Protein AF-A0A847WWB0-F1 (afdb_monomer_lite)

Sequence (84 aa):
MTGSEMKSIRAALGLSAVQLGRAVGYTGGDATIAVMISKYENGSRTIPRHLERLLHMFHWHGVPAGWTSKFPADLHTPTTDEGP

Secondary structure (DSSP, 8-state):
--HHHHHHHHHHTT--HHHHHHHTT--S-HHHHHHHHHHHHTTSSPPPHHHHHHHHHHHHH-PPTTTS-S--S-S---------

pLDDT: mean 85.99, std 18.63, range [42.88, 98.19]

F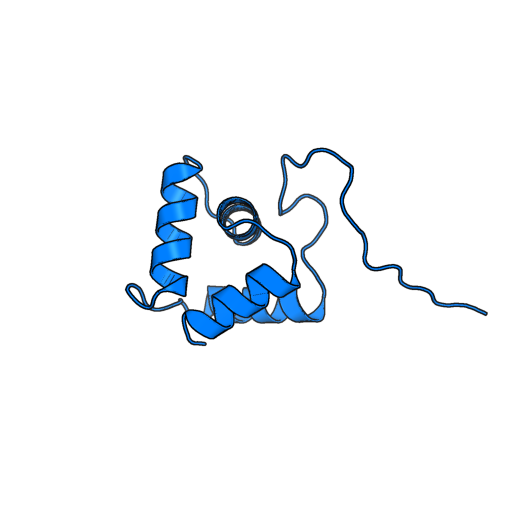oldseek 3Di:
DALCVLVVLCVLLVHQQQLLLQLLPHDDDSVVSNVVNVCRNVVVDPDDPVSVVVSVVCSVPNGDPPSSDPDDDDDDDPPPPDDD

Structure (mmCIF, N/CA/C/O backbone):
data_AF-A0A847WWB0-F1
#
_entry.id   AF-A0A847WWB0-F1
#
loop_
_atom_site.group_PDB
_atom_site.id
_atom_site.type_symbol
_atom_site.label_atom_id
_atom_site.label_alt_id
_atom_site.label_comp_id
_atom_site.label_asym_id
_atom_site.label_entity_id
_atom_site.label_seq_id
_atom_site.pdbx_PDB_ins_code
_atom_site.Cartn_x
_atom_site.Cartn_y
_atom_site.Cartn_z
_atom_site.occupancy
_atom_site.B_iso_or_equiv
_atom_site.auth_seq_id
_atom_site.auth_comp_id
_atom_site.auth_asym_id
_atom_site.auth_atom_id
_atom_site.pdbx_PDB_model_num
ATOM 1 N N . MET A 1 1 ? -13.808 -2.997 -4.082 1.00 91.06 1 MET A N 1
ATOM 2 C CA . MET A 1 1 ? -12.772 -3.813 -3.426 1.00 91.06 1 MET A CA 1
ATOM 3 C C . MET A 1 1 ? -12.827 -3.627 -1.911 1.00 91.06 1 MET A C 1
ATOM 5 O O . MET A 1 1 ? -12.972 -2.499 -1.444 1.00 91.06 1 MET A O 1
ATOM 9 N N . THR A 1 2 ? -12.720 -4.713 -1.152 1.00 96.81 2 THR A N 1
ATOM 10 C CA . THR A 1 2 ? -12.607 -4.760 0.311 1.00 96.81 2 THR A CA 1
ATOM 11 C C . THR A 1 2 ? -11.140 -4.773 0.759 1.00 96.81 2 THR A C 1
ATOM 13 O O . THR A 1 2 ? -10.229 -5.044 -0.024 1.00 96.81 2 THR A O 1
ATOM 16 N N . GLY A 1 3 ? -10.893 -4.505 2.043 1.00 97.44 3 GLY A N 1
ATOM 17 C CA . GLY A 1 3 ? -9.541 -4.575 2.604 1.00 97.44 3 GLY A CA 1
ATOM 18 C C . GLY A 1 3 ? -8.915 -5.972 2.517 1.00 97.44 3 GLY A C 1
ATOM 19 O O . GLY A 1 3 ? -7.736 -6.106 2.185 1.00 97.44 3 GLY A O 1
ATOM 20 N N . SER A 1 4 ? -9.711 -7.023 2.735 1.00 97.62 4 SER A N 1
ATOM 21 C CA . SER A 1 4 ? -9.243 -8.406 2.611 1.00 97.62 4 SER A CA 1
ATOM 22 C C . SER A 1 4 ? -8.857 -8.754 1.172 1.00 97.62 4 SER A C 1
ATOM 24 O O . SER A 1 4 ? -7.825 -9.388 0.971 1.00 97.62 4 SER A O 1
ATOM 26 N N . GLU A 1 5 ? -9.612 -8.286 0.174 1.00 97.69 5 GLU A N 1
ATOM 27 C CA . GLU A 1 5 ? -9.265 -8.454 -1.246 1.00 97.69 5 GLU A CA 1
ATOM 28 C C . GLU A 1 5 ? -7.931 -7.779 -1.590 1.00 97.69 5 GLU A C 1
ATOM 30 O O . GLU A 1 5 ? -7.068 -8.401 -2.210 1.00 97.69 5 GLU A O 1
ATOM 35 N N . MET A 1 6 ? -7.710 -6.544 -1.126 1.00 98.06 6 MET A N 1
ATOM 36 C CA . MET A 1 6 ? -6.431 -5.847 -1.314 1.00 98.06 6 MET A CA 1
ATOM 37 C C . MET A 1 6 ? -5.262 -6.616 -0.686 1.00 98.06 6 MET A C 1
ATOM 39 O O . MET A 1 6 ? -4.208 -6.760 -1.311 1.00 98.06 6 MET A O 1
ATOM 43 N N . LYS A 1 7 ? -5.452 -7.145 0.529 1.00 98.19 7 LYS A N 1
ATOM 44 C CA . LYS A 1 7 ? -4.439 -7.947 1.224 1.00 98.19 7 LYS A CA 1
ATOM 45 C C . LYS A 1 7 ? -4.105 -9.229 0.459 1.00 98.19 7 LYS A C 1
ATOM 47 O O . LYS A 1 7 ? -2.930 -9.583 0.355 1.00 98.19 7 LYS A O 1
ATOM 52 N N . SER A 1 8 ? -5.116 -9.894 -0.099 1.00 98.00 8 SER A N 1
ATOM 53 C CA . SER A 1 8 ? -4.937 -11.083 -0.937 1.00 98.00 8 SER A CA 1
ATOM 54 C C . SER A 1 8 ? -4.165 -10.767 -2.217 1.00 98.00 8 SER A C 1
ATOM 56 O O . SER A 1 8 ? -3.222 -11.486 -2.536 1.00 98.00 8 SER A O 1
ATOM 58 N N . ILE A 1 9 ? -4.484 -9.662 -2.905 1.00 97.06 9 ILE A N 1
ATOM 59 C CA . ILE A 1 9 ? -3.732 -9.208 -4.088 1.00 97.06 9 ILE A CA 1
ATOM 60 C C . ILE A 1 9 ? -2.271 -8.939 -3.722 1.00 97.06 9 ILE A C 1
ATOM 62 O O . ILE A 1 9 ? -1.366 -9.412 -4.405 1.00 97.06 9 ILE A O 1
ATOM 66 N N . ARG A 1 10 ? -2.017 -8.230 -2.614 1.00 97.12 10 ARG A N 1
ATOM 67 C CA . ARG A 1 10 ? -0.651 -7.952 -2.159 1.00 97.12 10 ARG A CA 1
ATOM 68 C C . ARG A 1 10 ? 0.144 -9.235 -1.906 1.00 97.12 10 ARG A C 1
ATOM 70 O O . ARG A 1 10 ? 1.301 -9.323 -2.313 1.00 97.12 10 ARG A O 1
ATOM 77 N N . ALA A 1 11 ? -0.468 -10.199 -1.220 1.00 97.00 11 ALA A N 1
ATOM 78 C CA . ALA A 1 11 ? 0.149 -11.487 -0.930 1.00 97.00 11 ALA A CA 1
ATOM 79 C C . ALA A 1 11 ? 0.424 -12.291 -2.211 1.00 97.00 11 ALA A C 1
ATOM 81 O O . ALA A 1 11 ? 1.515 -12.836 -2.346 1.00 97.00 11 ALA A O 1
ATOM 82 N N . ALA A 1 12 ? -0.511 -12.299 -3.167 1.00 95.69 12 ALA A N 1
ATOM 83 C CA . ALA A 1 12 ? -0.337 -12.954 -4.465 1.00 95.69 12 ALA A CA 1
ATOM 84 C C . ALA A 1 12 ? 0.806 -12.340 -5.291 1.00 95.69 12 ALA A C 1
ATOM 86 O O . ALA A 1 12 ? 1.494 -13.051 -6.013 1.00 95.69 12 ALA A O 1
ATOM 87 N N . LEU A 1 13 ? 1.044 -11.033 -5.144 1.00 93.38 13 LEU A N 1
ATOM 88 C CA . LEU A 1 13 ? 2.169 -10.328 -5.767 1.00 93.38 13 LEU A CA 1
ATOM 89 C C . LEU A 1 13 ? 3.497 -10.491 -5.004 1.00 93.38 13 LEU A C 1
ATOM 91 O O . LEU A 1 13 ? 4.513 -9.960 -5.442 1.00 93.38 13 LEU A O 1
ATOM 95 N N . GLY A 1 14 ? 3.503 -11.158 -3.844 1.00 94.50 14 GLY A N 1
ATOM 96 C CA . GLY A 1 14 ? 4.704 -11.321 -3.018 1.00 94.50 14 GLY A CA 1
ATOM 97 C C . GLY A 1 14 ? 5.232 -10.017 -2.408 1.00 94.50 14 GLY A C 1
ATOM 98 O O . GLY A 1 14 ? 6.408 -9.930 -2.062 1.00 94.50 14 GLY A O 1
ATOM 99 N N . LEU A 1 15 ? 4.389 -8.985 -2.274 1.00 94.81 15 LEU A N 1
ATOM 100 C CA . LEU A 1 15 ? 4.820 -7.660 -1.821 1.00 94.81 15 LEU A CA 1
ATOM 101 C C . LEU A 1 15 ? 4.617 -7.459 -0.314 1.00 94.81 15 LEU A C 1
ATOM 103 O O . LEU A 1 15 ? 3.586 -7.802 0.277 1.00 94.81 15 LEU A O 1
ATOM 107 N N . SER A 1 16 ? 5.569 -6.782 0.320 1.00 96.00 16 SER A N 1
ATOM 108 C CA . SER A 1 16 ? 5.342 -6.141 1.617 1.00 96.00 16 SER A CA 1
ATOM 109 C C . SER A 1 16 ? 4.388 -4.949 1.483 1.00 96.00 16 SER A C 1
ATOM 111 O O . SER A 1 16 ? 4.189 -4.393 0.400 1.00 96.00 16 SER A O 1
ATOM 113 N N . ALA A 1 17 ? 3.805 -4.516 2.605 1.00 96.19 17 ALA A N 1
ATOM 114 C CA . ALA A 1 17 ? 2.950 -3.328 2.634 1.00 96.19 17 ALA A CA 1
ATOM 115 C C . ALA A 1 17 ? 3.687 -2.081 2.110 1.00 96.19 17 ALA A C 1
ATOM 117 O O . ALA A 1 17 ? 3.121 -1.297 1.355 1.00 96.19 17 ALA A O 1
ATOM 118 N N . VAL A 1 18 ? 4.970 -1.928 2.450 1.00 96.19 18 VAL A N 1
ATOM 119 C CA . VAL A 1 18 ? 5.793 -0.808 1.977 1.00 96.19 18 VAL A CA 1
ATOM 120 C C . VAL A 1 18 ? 5.987 -0.872 0.465 1.00 96.19 18 VAL A C 1
ATOM 122 O O . VAL A 1 18 ? 5.733 0.119 -0.212 1.00 96.19 18 VAL A O 1
ATOM 125 N N . GLN A 1 19 ? 6.374 -2.031 -0.076 1.00 95.19 19 GLN A N 1
ATOM 126 C CA . GLN A 1 19 ? 6.599 -2.200 -1.518 1.00 95.19 19 GLN A CA 1
ATOM 127 C C . GLN A 1 19 ? 5.327 -1.953 -2.329 1.00 95.19 19 GLN A C 1
ATOM 129 O O . GLN A 1 19 ? 5.387 -1.276 -3.352 1.00 95.19 19 GLN A O 1
ATOM 134 N N . LEU A 1 20 ? 4.170 -2.430 -1.851 1.00 95.94 20 LEU A N 1
ATOM 135 C CA . LEU A 1 20 ? 2.895 -2.102 -2.485 1.00 95.94 20 LEU A CA 1
ATOM 136 C C . LEU A 1 20 ? 2.635 -0.595 -2.449 1.00 95.94 20 LEU A C 1
ATOM 138 O O . LEU A 1 20 ? 2.251 -0.012 -3.456 1.00 95.94 20 LEU A O 1
ATOM 142 N N . GLY A 1 21 ? 2.873 0.043 -1.302 1.00 95.69 21 GLY A N 1
ATOM 143 C CA . GLY A 1 21 ? 2.723 1.484 -1.158 1.00 95.69 21 GLY A CA 1
ATOM 144 C C . GLY A 1 21 ? 3.600 2.280 -2.127 1.00 95.69 21 GLY A C 1
ATOM 145 O O . GLY A 1 21 ? 3.114 3.223 -2.745 1.00 95.69 21 GLY A O 1
ATOM 146 N N . ARG A 1 22 ? 4.858 1.868 -2.321 1.00 94.25 22 ARG A N 1
ATOM 147 C CA . ARG A 1 22 ? 5.759 2.459 -3.324 1.00 94.25 22 ARG A CA 1
ATOM 148 C C . ARG A 1 22 ? 5.240 2.248 -4.745 1.00 94.25 22 ARG A C 1
ATOM 150 O O . ARG A 1 22 ? 5.158 3.216 -5.495 1.00 94.25 22 ARG A O 1
ATOM 157 N N . ALA A 1 23 ? 4.795 1.033 -5.064 1.00 93.88 23 ALA A N 1
ATOM 158 C CA . ALA A 1 23 ? 4.265 0.691 -6.382 1.00 93.88 23 ALA A CA 1
ATOM 159 C C . ALA A 1 23 ? 3.051 1.534 -6.784 1.00 93.88 23 ALA A C 1
ATOM 161 O O . ALA A 1 23 ? 2.889 1.866 -7.954 1.00 93.88 23 ALA A O 1
ATOM 162 N N . VAL A 1 24 ? 2.208 1.905 -5.817 1.00 93.81 24 VAL A N 1
ATOM 163 C CA . VAL A 1 24 ? 1.026 2.749 -6.056 1.00 93.81 24 VAL A CA 1
ATOM 164 C C . VAL A 1 24 ? 1.317 4.251 -5.930 1.00 93.81 24 VAL A C 1
ATOM 166 O O . VAL A 1 24 ? 0.396 5.063 -5.988 1.00 93.81 24 VAL A O 1
ATOM 169 N N . GLY A 1 25 ? 2.590 4.630 -5.767 1.00 92.00 25 GLY A N 1
ATOM 170 C CA . GLY A 1 25 ? 3.053 6.017 -5.782 1.00 92.00 25 GLY A CA 1
ATOM 171 C C . GLY A 1 25 ? 3.070 6.725 -4.426 1.00 92.00 25 GLY A C 1
ATOM 172 O O . GLY A 1 25 ? 3.271 7.939 -4.386 1.00 92.00 25 GLY A O 1
ATOM 173 N N . TYR A 1 26 ? 2.882 6.021 -3.302 1.00 93.12 26 TYR A N 1
ATOM 174 C CA . TYR A 1 26 ? 3.015 6.650 -1.988 1.00 93.12 26 TYR A CA 1
ATOM 175 C C . TYR A 1 26 ? 4.478 6.970 -1.658 1.00 93.12 26 TYR A C 1
ATOM 177 O O . TYR A 1 26 ? 5.392 6.147 -1.773 1.00 93.12 26 TYR A O 1
ATOM 185 N N . THR A 1 27 ? 4.689 8.197 -1.192 1.00 90.69 27 THR A N 1
ATOM 186 C CA . THR A 1 27 ? 5.986 8.728 -0.770 1.00 90.69 27 THR A CA 1
ATOM 187 C C . THR A 1 27 ? 6.021 8.946 0.747 1.00 90.69 27 THR A C 1
ATOM 189 O O . THR A 1 27 ? 5.028 8.739 1.445 1.00 90.69 27 THR A O 1
ATOM 192 N N . GLY A 1 28 ? 7.185 9.320 1.284 1.00 91.75 28 GLY A N 1
ATOM 193 C CA . GLY A 1 28 ? 7.399 9.484 2.727 1.00 91.75 28 GLY A CA 1
ATOM 194 C C . GLY A 1 28 ? 8.068 8.277 3.388 1.00 91.75 28 GLY A C 1
ATOM 195 O O . GLY A 1 28 ? 8.671 7.448 2.703 1.00 91.75 28 GLY A O 1
ATOM 196 N N . GLY A 1 29 ? 8.010 8.218 4.721 1.00 94.75 29 GLY A N 1
ATOM 197 C CA . GLY A 1 29 ? 8.666 7.179 5.519 1.00 94.75 29 GLY A CA 1
ATOM 198 C C . GLY A 1 29 ? 7.961 5.823 5.445 1.00 94.75 29 GLY A C 1
ATOM 199 O O . GLY A 1 29 ? 6.732 5.749 5.411 1.00 94.75 29 GLY A O 1
ATOM 200 N N . ASP A 1 30 ? 8.740 4.743 5.476 1.00 95.38 30 ASP A N 1
ATOM 201 C CA . ASP A 1 30 ? 8.237 3.371 5.322 1.00 95.38 30 ASP A CA 1
ATOM 202 C C . ASP A 1 30 ? 7.205 2.994 6.392 1.00 95.38 30 ASP A C 1
ATOM 204 O O . ASP A 1 30 ? 6.188 2.381 6.075 1.00 95.38 30 ASP A O 1
ATOM 208 N N . ALA A 1 31 ? 7.400 3.438 7.638 1.00 96.00 31 ALA A N 1
ATOM 209 C CA . ALA A 1 31 ? 6.432 3.231 8.715 1.00 96.00 31 ALA A CA 1
ATOM 210 C C . ALA A 1 31 ? 5.071 3.878 8.400 1.00 96.00 31 ALA A C 1
ATOM 212 O O . ALA A 1 31 ? 4.022 3.264 8.593 1.00 96.00 31 ALA A O 1
ATOM 213 N N . THR A 1 32 ? 5.074 5.098 7.857 1.00 96.31 32 THR A N 1
ATOM 214 C CA . THR A 1 32 ? 3.851 5.808 7.459 1.00 96.31 32 THR A CA 1
ATOM 215 C C . THR A 1 32 ? 3.137 5.083 6.323 1.00 96.31 32 THR A C 1
ATOM 217 O O . THR A 1 32 ? 1.915 4.924 6.364 1.00 96.31 32 THR A O 1
ATOM 220 N N . ILE A 1 33 ? 3.893 4.604 5.333 1.00 96.50 33 ILE A N 1
ATOM 221 C CA . ILE A 1 33 ? 3.355 3.852 4.196 1.00 96.50 33 ILE A CA 1
ATOM 222 C C . ILE A 1 33 ? 2.757 2.523 4.667 1.00 96.50 33 ILE A C 1
ATOM 224 O O . ILE A 1 33 ? 1.613 2.217 4.334 1.00 96.50 33 ILE A O 1
ATOM 228 N N . ALA A 1 34 ? 3.480 1.766 5.494 1.00 97.00 34 ALA A N 1
ATOM 229 C CA . ALA A 1 34 ? 3.011 0.495 6.036 1.00 97.00 34 ALA A CA 1
ATOM 230 C C . ALA A 1 34 ? 1.709 0.659 6.835 1.00 97.00 34 ALA A C 1
ATOM 232 O O . ALA A 1 34 ? 0.757 -0.097 6.634 1.00 97.00 34 ALA A O 1
ATOM 233 N N . VAL A 1 35 ? 1.629 1.685 7.691 1.00 97.94 35 VAL A N 1
ATOM 234 C CA . VAL A 1 35 ? 0.406 2.008 8.444 1.00 97.94 35 VAL A CA 1
ATOM 235 C C . VAL A 1 35 ? -0.739 2.380 7.503 1.00 97.94 35 VAL A C 1
ATOM 237 O O . VAL A 1 35 ? -1.872 1.955 7.723 1.00 97.94 35 VAL A O 1
ATOM 240 N N . MET A 1 36 ? -0.472 3.157 6.450 1.00 97.25 36 MET A N 1
ATOM 241 C CA . MET A 1 36 ? -1.498 3.540 5.482 1.00 97.25 36 MET A CA 1
ATOM 242 C C . MET A 1 36 ? -2.077 2.326 4.752 1.00 97.25 36 MET A C 1
ATOM 244 O O . MET A 1 36 ? -3.297 2.195 4.678 1.00 97.25 36 MET A O 1
ATOM 248 N N . ILE A 1 37 ? -1.220 1.430 4.262 1.00 97.88 37 ILE A N 1
ATOM 249 C CA . ILE A 1 37 ? -1.647 0.197 3.593 1.00 97.88 37 ILE A CA 1
ATOM 250 C C . ILE A 1 37 ? -2.418 -0.705 4.559 1.00 97.88 37 ILE A C 1
ATOM 252 O O . ILE A 1 37 ? -3.498 -1.175 4.216 1.00 97.88 37 ILE A O 1
ATOM 256 N N . SER A 1 38 ? -1.949 -0.849 5.801 1.00 97.69 38 SER A N 1
ATOM 257 C CA . SER A 1 38 ? -2.653 -1.615 6.837 1.00 97.69 38 SER A CA 1
ATOM 258 C C . SER A 1 38 ? -4.072 -1.089 7.106 1.00 97.69 38 SER A C 1
ATOM 260 O O . SER A 1 38 ? -5.008 -1.878 7.220 1.00 97.69 38 SER A O 1
ATOM 262 N N . LYS A 1 39 ? -4.270 0.240 7.121 1.00 98.06 39 LYS A N 1
ATOM 263 C CA . LYS A 1 39 ? -5.603 0.857 7.274 1.00 98.06 39 LYS A CA 1
ATOM 264 C C . LYS A 1 39 ? -6.561 0.519 6.131 1.00 98.06 39 LYS A C 1
ATOM 266 O O . LYS A 1 39 ? -7.764 0.445 6.363 1.00 98.06 39 LYS A O 1
ATOM 271 N N . TYR A 1 40 ? -6.057 0.352 4.911 1.00 98.19 40 TYR A N 1
ATOM 272 C CA . TYR A 1 40 ? -6.882 -0.121 3.801 1.00 98.19 40 TYR A CA 1
ATOM 273 C C . TYR A 1 40 ? -7.201 -1.610 3.957 1.00 98.19 40 TYR A C 1
ATOM 275 O O . TYR A 1 40 ? -8.361 -2.002 3.871 1.00 98.19 40 TYR A O 1
ATOM 283 N N . GLU A 1 41 ? -6.191 -2.430 4.256 1.00 97.69 41 GLU A N 1
ATOM 284 C CA . GLU A 1 41 ? -6.337 -3.887 4.363 1.00 97.69 41 GLU A CA 1
ATOM 285 C C . GLU A 1 41 ? -7.269 -4.332 5.493 1.00 97.69 41 GLU A C 1
ATOM 287 O O . GLU A 1 41 ? -7.982 -5.324 5.358 1.00 97.69 41 GLU A O 1
ATOM 292 N N . ASN A 1 42 ? -7.287 -3.605 6.610 1.00 97.50 42 ASN A N 1
ATOM 293 C CA . ASN A 1 42 ? -8.160 -3.906 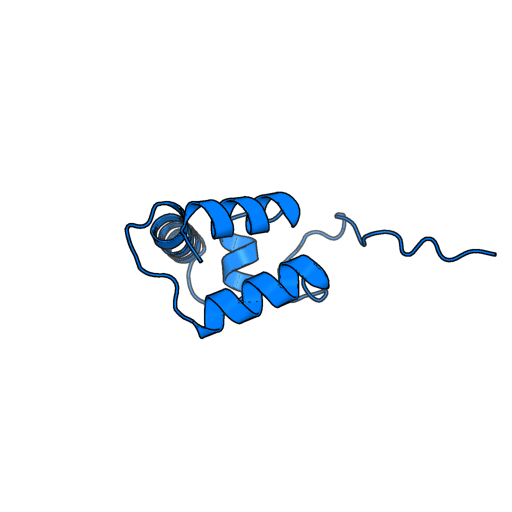7.743 1.00 97.50 42 ASN A CA 1
ATOM 294 C C . ASN A 1 42 ? -9.539 -3.220 7.657 1.00 97.50 42 ASN A C 1
ATOM 296 O O . ASN A 1 42 ? -10.338 -3.352 8.579 1.00 97.50 42 ASN A O 1
ATOM 300 N N . GLY A 1 43 ? -9.811 -2.465 6.586 1.00 96.75 43 GLY A N 1
ATOM 301 C CA . GLY A 1 43 ? -11.081 -1.766 6.384 1.00 96.75 43 GLY A CA 1
ATOM 302 C C . GLY A 1 43 ? -11.281 -0.503 7.230 1.00 96.75 43 GLY A C 1
ATOM 303 O O . GLY A 1 43 ? -12.335 0.119 7.131 1.00 96.75 43 GLY A O 1
ATOM 304 N N . SER A 1 44 ? -10.284 -0.066 8.011 1.00 97.00 44 SER A N 1
ATOM 305 C CA . SER A 1 44 ? -10.345 1.202 8.768 1.00 97.00 44 SER A CA 1
ATOM 306 C C . SER A 1 44 ? -10.374 2.430 7.856 1.00 97.00 44 SER A C 1
ATOM 308 O O . SER A 1 44 ? -10.689 3.535 8.297 1.00 97.00 44 SER A O 1
ATOM 310 N N . ARG A 1 45 ? -9.993 2.263 6.586 1.00 96.50 45 ARG A N 1
ATOM 311 C CA . ARG A 1 45 ? -10.065 3.288 5.554 1.00 96.50 45 ARG A CA 1
ATOM 312 C C . ARG A 1 45 ? -10.588 2.688 4.256 1.00 96.50 45 ARG A C 1
ATOM 314 O O . ARG A 1 45 ? -10.102 1.658 3.801 1.00 96.50 45 ARG A O 1
ATOM 321 N N . THR A 1 46 ? -11.522 3.387 3.620 1.00 97.00 46 THR A N 1
ATOM 322 C CA . THR A 1 46 ? -12.032 3.019 2.296 1.00 97.00 46 THR A CA 1
ATOM 323 C C . THR A 1 46 ? -10.933 3.120 1.242 1.00 97.00 46 THR A C 1
ATOM 325 O O . THR A 1 46 ? -10.242 4.138 1.161 1.00 97.00 46 THR A O 1
ATOM 328 N N . ILE A 1 47 ? -10.798 2.082 0.414 1.00 97.12 47 ILE A N 1
ATOM 329 C CA . ILE A 1 47 ? -9.872 2.048 -0.722 1.00 97.12 47 ILE A CA 1
ATOM 330 C C . ILE A 1 47 ? -10.401 2.990 -1.815 1.00 97.12 47 ILE A C 1
ATOM 332 O O . ILE A 1 47 ? -11.516 2.790 -2.302 1.00 97.12 47 ILE A O 1
ATOM 336 N N . PRO A 1 48 ? -9.645 4.024 -2.228 1.00 96.25 48 PRO A N 1
ATOM 337 C CA . PRO A 1 48 ? -10.061 4.890 -3.324 1.00 96.25 48 PRO A CA 1
ATOM 338 C C . PRO A 1 48 ? -10.173 4.125 -4.649 1.00 96.25 48 PRO A C 1
ATOM 340 O O . PRO A 1 48 ? -9.339 3.279 -4.963 1.00 96.25 48 PRO A O 1
ATOM 343 N N . ARG A 1 49 ? -11.143 4.493 -5.493 1.00 96.44 49 ARG A N 1
ATOM 344 C CA . ARG A 1 49 ? -11.419 3.791 -6.762 1.00 96.44 49 ARG A CA 1
ATOM 345 C C . ARG A 1 49 ? -10.225 3.732 -7.728 1.00 96.44 49 ARG A C 1
ATOM 347 O O . ARG A 1 49 ? -10.097 2.781 -8.489 1.00 96.44 49 ARG A O 1
ATOM 354 N N . HIS A 1 50 ? -9.358 4.746 -7.729 1.00 94.06 50 HIS A N 1
ATOM 355 C CA . HIS A 1 50 ? -8.149 4.736 -8.563 1.00 94.06 50 HIS A CA 1
ATOM 356 C C . HIS A 1 50 ? -7.123 3.705 -8.073 1.00 94.06 50 HIS A C 1
ATOM 358 O O . HIS A 1 50 ? -6.504 3.034 -8.892 1.00 94.06 50 HIS A O 1
ATOM 364 N N . LEU A 1 51 ? -6.995 3.540 -6.752 1.00 96.38 51 LEU A N 1
ATOM 365 C CA . LEU A 1 51 ? -6.121 2.543 -6.144 1.00 96.38 51 LEU A CA 1
ATOM 366 C C . LEU A 1 51 ? -6.637 1.130 -6.433 1.00 96.38 51 LEU A C 1
ATOM 368 O O . LEU A 1 51 ? -5.866 0.279 -6.853 1.00 96.38 51 LEU A O 1
ATOM 372 N N . GLU A 1 52 ? -7.946 0.904 -6.303 1.00 97.06 52 GLU A N 1
ATOM 373 C CA . GLU A 1 52 ? -8.593 -0.363 -6.679 1.00 97.06 52 GLU A CA 1
ATOM 374 C C . GLU A 1 52 ? -8.293 -0.763 -8.133 1.00 97.06 52 GLU A C 1
ATOM 376 O O . GLU A 1 52 ? -7.870 -1.888 -8.391 1.00 97.06 52 GLU A O 1
ATOM 381 N N . ARG A 1 53 ? -8.450 0.167 -9.085 1.00 96.69 53 ARG A N 1
ATOM 382 C CA . ARG A 1 53 ? -8.139 -0.087 -10.503 1.00 96.69 53 ARG A CA 1
ATOM 383 C C . ARG A 1 53 ? -6.676 -0.466 -10.711 1.00 96.69 53 ARG A C 1
ATOM 385 O O . ARG A 1 53 ? -6.391 -1.386 -11.472 1.00 96.69 53 ARG A O 1
ATOM 392 N N . LEU A 1 54 ? -5.767 0.228 -10.030 1.00 95.81 54 LEU A N 1
ATOM 393 C CA . LEU A 1 54 ? -4.338 -0.042 -10.130 1.00 95.81 54 LEU A CA 1
ATOM 394 C C . LEU A 1 54 ? -3.978 -1.413 -9.543 1.00 95.81 54 LEU A C 1
ATOM 396 O O . LEU A 1 54 ? -3.205 -2.149 -10.143 1.00 95.81 54 LEU A O 1
ATOM 400 N N . LEU A 1 55 ? -4.593 -1.792 -8.421 1.00 96.56 55 LEU A N 1
ATOM 401 C CA . LEU A 1 55 ? -4.413 -3.108 -7.806 1.00 96.56 55 LEU A CA 1
ATOM 402 C C . LEU A 1 55 ? -4.904 -4.244 -8.707 1.00 96.56 55 LEU A C 1
ATOM 404 O O . LEU A 1 55 ? -4.228 -5.264 -8.801 1.00 96.56 55 LEU A O 1
ATOM 408 N N . HIS A 1 56 ? -6.032 -4.072 -9.403 1.00 96.44 56 HIS A N 1
ATOM 409 C CA . HIS A 1 56 ? -6.477 -5.047 -10.406 1.00 96.44 56 HIS A CA 1
ATOM 410 C C . HIS A 1 56 ? -5.504 -5.142 -11.584 1.00 96.44 56 HIS A C 1
ATOM 412 O O . HIS A 1 56 ? -5.177 -6.244 -12.015 1.00 96.44 56 HIS A O 1
ATOM 418 N N . MET A 1 57 ? -4.985 -4.007 -12.063 1.00 96.00 57 MET A N 1
ATOM 419 C CA . MET A 1 57 ? -3.976 -4.001 -13.124 1.00 96.00 57 MET A CA 1
ATOM 420 C C . MET A 1 57 ? -2.710 -4.751 -12.693 1.00 96.00 57 MET A C 1
ATOM 422 O O . MET A 1 57 ? -2.219 -5.597 -13.434 1.00 96.00 57 MET A O 1
ATOM 426 N N . PHE A 1 58 ? -2.219 -4.493 -11.479 1.00 95.69 58 PHE A N 1
ATOM 427 C CA . PHE A 1 58 ? -1.074 -5.208 -10.920 1.00 95.69 58 PHE A CA 1
ATOM 428 C C . PHE A 1 58 ? -1.353 -6.694 -10.742 1.00 95.69 58 PHE A C 1
ATOM 430 O O . PHE A 1 58 ? -0.483 -7.507 -11.020 1.00 95.69 58 PHE A O 1
ATOM 437 N N . HIS A 1 59 ? -2.557 -7.067 -10.312 1.00 95.25 59 HIS A N 1
ATOM 438 C CA . HIS A 1 59 ? -2.922 -8.469 -10.155 1.00 95.25 59 HIS A CA 1
ATOM 439 C C . HIS A 1 59 ? -2.877 -9.239 -11.483 1.00 95.25 59 HIS A C 1
ATOM 441 O O . HIS A 1 59 ? -2.415 -10.376 -11.503 1.00 95.25 59 HIS A O 1
ATOM 447 N N . TRP A 1 60 ? -3.319 -8.624 -12.582 1.00 94.88 60 TRP A N 1
ATOM 448 C CA . TRP A 1 60 ? -3.346 -9.272 -13.897 1.00 94.88 60 TRP A CA 1
ATOM 449 C C . TRP A 1 60 ? -2.017 -9.225 -14.649 1.00 94.88 60 TRP A C 1
ATOM 451 O O . TRP A 1 60 ? -1.708 -10.162 -15.378 1.00 94.88 60 TRP A O 1
ATOM 461 N N . HIS A 1 61 ? -1.239 -8.154 -14.494 1.00 94.94 61 HIS A N 1
ATOM 462 C CA . HIS A 1 61 ? -0.039 -7.918 -15.308 1.00 94.94 61 HIS A CA 1
ATOM 463 C C . HIS A 1 61 ? 1.270 -7.944 -14.512 1.00 94.94 61 HIS A C 1
ATOM 465 O O . HIS A 1 61 ? 2.346 -7.801 -15.088 1.00 94.94 61 HIS A O 1
ATOM 471 N N . GLY A 1 62 ? 1.195 -8.108 -13.193 1.00 92.56 62 GLY A N 1
ATOM 472 C CA . GLY A 1 62 ? 2.318 -7.871 -12.297 1.00 92.56 62 GLY A CA 1
ATOM 473 C C . GLY A 1 62 ? 2.584 -6.380 -12.079 1.00 92.56 62 GLY A C 1
ATOM 474 O O . GLY A 1 62 ? 1.952 -5.495 -12.665 1.00 92.56 62 GLY A O 1
ATOM 475 N N . VAL A 1 63 ? 3.533 -6.088 -11.192 1.00 91.44 63 VAL A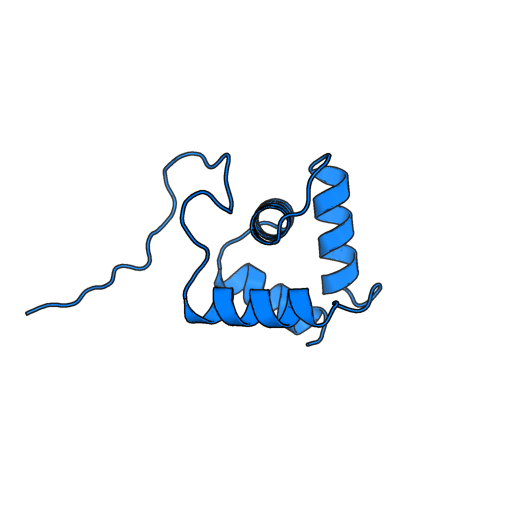 N 1
ATOM 476 C CA . VAL A 1 63 ? 3.999 -4.717 -10.968 1.00 91.44 63 VAL A CA 1
ATOM 477 C C . VAL A 1 63 ? 5.194 -4.439 -11.881 1.00 91.44 63 VAL A C 1
ATOM 479 O O . VAL A 1 63 ? 6.123 -5.249 -11.893 1.00 91.44 63 VAL A O 1
ATOM 482 N N . PRO A 1 64 ? 5.222 -3.311 -12.619 1.00 88.81 64 PRO A N 1
ATOM 483 C CA . PRO A 1 64 ? 6.358 -2.977 -13.466 1.00 88.81 64 PRO A CA 1
ATOM 484 C C . PRO A 1 64 ? 7.678 -2.946 -12.688 1.00 88.81 64 PRO A C 1
ATOM 486 O O . PRO A 1 64 ? 7.750 -2.452 -11.556 1.00 88.81 64 PRO A O 1
ATOM 489 N N . ALA A 1 65 ? 8.742 -3.439 -13.323 1.00 80.69 65 ALA A N 1
ATOM 490 C CA . ALA A 1 65 ? 10.075 -3.426 -12.739 1.00 80.69 65 ALA A CA 1
ATOM 491 C C . ALA A 1 65 ? 10.478 -1.992 -12.340 1.00 80.69 65 ALA A C 1
ATOM 493 O O . ALA A 1 65 ? 10.316 -1.041 -13.104 1.00 80.69 65 ALA A O 1
ATOM 494 N N . GLY A 1 66 ? 10.987 -1.830 -11.117 1.00 80.69 66 GLY A N 1
ATOM 495 C CA . GLY A 1 66 ? 11.422 -0.535 -10.585 1.00 80.69 66 GLY A CA 1
ATOM 496 C C . GLY A 1 66 ? 10.346 0.280 -9.859 1.00 80.69 66 GLY A C 1
ATOM 497 O O . GLY A 1 66 ? 10.699 1.227 -9.163 1.00 80.69 66 GLY A O 1
ATOM 498 N N . TRP A 1 67 ? 9.065 -0.096 -9.933 1.00 81.12 67 TRP A N 1
ATOM 499 C CA . TRP A 1 67 ? 7.992 0.613 -9.211 1.00 81.12 67 TRP A CA 1
ATOM 500 C C . TRP A 1 67 ? 7.912 0.216 -7.737 1.00 81.12 67 TRP A C 1
ATOM 502 O O . TRP A 1 67 ? 7.473 0.982 -6.885 1.00 81.12 67 TRP A O 1
ATOM 512 N N . THR A 1 68 ? 8.368 -0.990 -7.428 1.00 73.25 68 THR A N 1
ATOM 513 C CA . THR A 1 68 ? 8.428 -1.538 -6.073 1.00 73.25 68 THR A CA 1
ATOM 514 C C . THR A 1 68 ? 9.747 -1.191 -5.361 1.00 73.25 68 THR A C 1
ATOM 516 O O . THR A 1 68 ? 9.893 -1.447 -4.164 1.00 73.25 68 THR A O 1
ATOM 519 N N . SER A 1 69 ? 10.707 -0.610 -6.092 1.00 64.06 69 SER A N 1
ATOM 520 C CA . SER A 1 69 ? 12.098 -0.375 -5.688 1.00 64.06 69 SER A CA 1
ATOM 521 C C . SER A 1 69 ? 12.307 0.880 -4.841 1.00 64.06 69 SER A C 1
ATOM 523 O O . SER A 1 69 ? 11.529 1.825 -4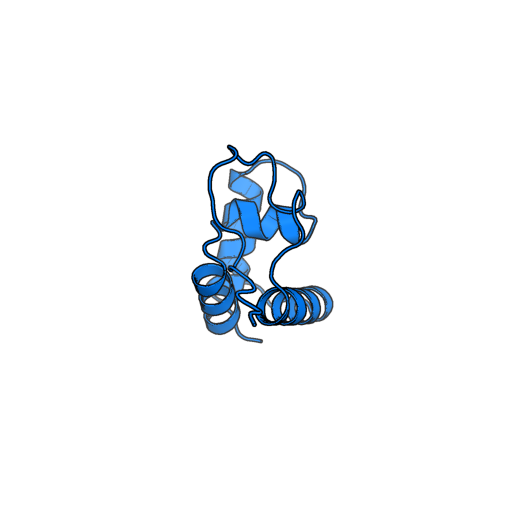.904 1.00 64.06 69 SER A O 1
ATOM 525 N N . LYS A 1 70 ? 13.371 0.973 -4.027 1.00 54.22 70 LYS A N 1
ATOM 526 C CA . LYS A 1 70 ? 14.684 0.278 -4.072 1.00 54.22 70 LYS A CA 1
ATOM 527 C C . LYS A 1 70 ? 14.664 -1.215 -3.673 1.00 54.22 70 LYS A C 1
ATOM 529 O O . LYS A 1 70 ? 14.728 -1.525 -2.491 1.00 54.22 70 LYS A O 1
ATOM 534 N N . PHE A 1 71 ? 14.608 -2.141 -4.632 1.00 52.50 71 PHE A N 1
ATOM 535 C CA . PHE A 1 71 ? 14.762 -3.584 -4.387 1.00 52.50 71 PHE A CA 1
ATOM 536 C C . PHE A 1 71 ? 16.254 -3.964 -4.295 1.00 52.50 71 PHE A C 1
ATOM 538 O O . PHE A 1 71 ? 17.042 -3.419 -5.070 1.00 52.50 71 PHE A O 1
ATOM 545 N N . PRO A 1 72 ? 16.657 -4.924 -3.440 1.00 42.88 72 PRO A N 1
ATOM 546 C CA . PRO A 1 72 ? 17.748 -5.841 -3.763 1.00 42.88 72 PRO A CA 1
ATOM 547 C C . PRO A 1 72 ? 17.291 -6.830 -4.857 1.00 42.88 72 PRO A C 1
ATOM 549 O O . PRO A 1 72 ? 16.112 -7.172 -4.940 1.00 42.88 72 PRO A O 1
ATOM 552 N N . ALA A 1 73 ? 18.217 -7.225 -5.728 1.00 46.81 73 ALA A N 1
ATOM 553 C CA . ALA A 1 73 ? 18.012 -7.606 -7.130 1.00 46.81 73 ALA A CA 1
ATOM 554 C C . ALA A 1 73 ? 17.389 -8.997 -7.409 1.00 46.81 73 ALA A C 1
ATOM 556 O O . ALA A 1 73 ? 17.391 -9.438 -8.556 1.00 46.81 73 ALA A O 1
ATOM 557 N N . ASP A 1 74 ? 16.835 -9.689 -6.413 1.00 46.00 74 ASP A N 1
ATOM 558 C CA . ASP A 1 74 ? 16.859 -11.159 -6.454 1.00 46.00 74 ASP A CA 1
ATOM 559 C C . ASP A 1 74 ? 15.475 -11.835 -6.520 1.00 46.00 74 ASP A C 1
ATOM 561 O O . ASP A 1 74 ? 15.379 -13.038 -6.287 1.00 46.00 74 ASP A O 1
ATOM 565 N N . LEU A 1 75 ? 14.378 -11.118 -6.803 1.00 47.94 75 LEU A N 1
ATOM 566 C CA . LEU A 1 75 ? 13.028 -11.704 -6.720 1.00 47.94 75 LEU A CA 1
ATOM 567 C C . LEU A 1 75 ? 12.177 -11.519 -7.984 1.00 47.94 75 LEU A C 1
ATOM 569 O O . LEU A 1 75 ? 11.554 -10.486 -8.208 1.00 47.94 75 LEU A O 1
ATOM 573 N N . HIS A 1 76 ? 12.156 -12.621 -8.739 1.00 50.50 76 HIS A N 1
ATOM 574 C CA . HIS A 1 76 ? 11.085 -13.180 -9.565 1.00 50.50 76 HIS A CA 1
ATOM 575 C C . HIS A 1 76 ? 10.380 -12.268 -10.578 1.00 50.50 76 HIS A C 1
ATOM 577 O O . HIS A 1 76 ? 9.342 -11.662 -10.317 1.00 50.50 76 HIS A O 1
ATOM 583 N N . THR A 1 77 ? 10.861 -12.330 -11.818 1.00 51.50 77 THR A N 1
ATOM 584 C CA . THR A 1 77 ? 9.968 -12.309 -12.976 1.00 51.50 77 THR A CA 1
ATOM 585 C C . THR A 1 77 ? 9.096 -13.574 -12.947 1.00 51.50 77 THR A C 1
ATOM 587 O O . THR A 1 77 ? 9.624 -14.664 -12.695 1.00 51.50 77 THR A O 1
ATOM 590 N N . PRO A 1 78 ? 7.774 -13.481 -13.183 1.00 47.09 78 PRO A N 1
ATOM 591 C CA . PRO A 1 78 ? 7.027 -14.647 -13.626 1.00 47.09 78 PRO A CA 1
ATOM 592 C C . PRO A 1 78 ? 7.644 -15.058 -14.962 1.00 47.09 78 PRO A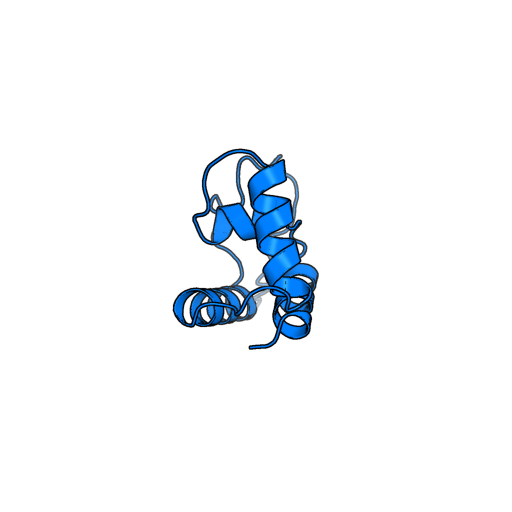 C 1
ATOM 594 O O . PRO A 1 78 ? 7.705 -14.262 -15.899 1.00 47.09 78 PRO A O 1
ATOM 597 N N . THR A 1 79 ? 8.206 -16.259 -15.008 1.00 49.50 79 THR A N 1
ATOM 598 C CA . THR A 1 79 ? 8.748 -16.851 -16.223 1.00 49.50 79 THR A CA 1
ATOM 599 C C . THR A 1 79 ? 7.612 -16.932 -17.236 1.00 49.50 79 THR A C 1
ATOM 601 O O . THR A 1 79 ? 6.724 -17.771 -17.103 1.00 49.50 79 THR A O 1
ATOM 604 N N . THR A 1 80 ? 7.608 -16.039 -18.225 1.00 46.56 80 THR A N 1
ATOM 605 C CA . THR A 1 80 ? 6.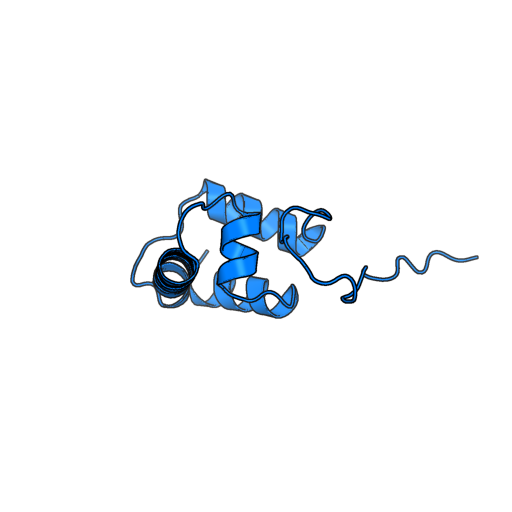901 -16.275 -19.483 1.00 46.56 80 THR A CA 1
ATOM 606 C C . THR A 1 80 ? 7.664 -17.392 -20.179 1.00 46.56 80 THR A C 1
ATOM 608 O O . THR A 1 80 ? 8.589 -17.148 -20.949 1.00 46.56 80 THR A O 1
ATOM 611 N N . ASP A 1 81 ? 7.350 -18.625 -19.797 1.00 47.97 81 ASP A N 1
ATOM 612 C CA . ASP A 1 81 ? 7.757 -19.824 -20.512 1.00 47.97 81 ASP A CA 1
ATOM 613 C C . ASP A 1 81 ? 6.842 -19.942 -21.739 1.00 47.97 81 ASP A C 1
ATOM 615 O O . ASP A 1 81 ? 5.827 -20.633 -21.725 1.00 47.97 81 ASP A O 1
ATOM 619 N N . GLU A 1 82 ? 7.147 -19.155 -22.771 1.00 43.22 82 GLU A N 1
ATOM 620 C CA . GLU A 1 82 ? 6.672 -19.414 -24.129 1.00 43.22 82 GLU A CA 1
ATOM 621 C C . GLU A 1 82 ? 7.812 -20.085 -24.903 1.00 43.22 82 GLU A C 1
ATOM 623 O O . GLU A 1 82 ? 8.677 -19.427 -25.478 1.00 43.22 82 GLU A O 1
ATOM 628 N N . GLY A 1 83 ? 7.820 -21.420 -24.869 1.00 46.41 83 GLY A N 1
ATOM 629 C CA . GLY A 1 83 ? 8.262 -22.238 -26.003 1.00 46.41 83 GLY A CA 1
ATOM 630 C C . GLY A 1 83 ? 7.081 -22.493 -26.956 1.00 46.41 83 GLY A C 1
ATOM 631 O O . GLY A 1 83 ? 5.939 -22.196 -26.585 1.00 46.41 83 GLY A O 1
ATOM 632 N N . PRO A 1 84 ? 7.283 -23.081 -28.149 1.00 43.31 84 PRO A N 1
ATOM 633 C CA . PRO A 1 84 ? 8.453 -23.833 -28.621 1.00 43.31 84 PRO A CA 1
ATOM 634 C C . PRO A 1 84 ? 9.333 -23.126 -29.668 1.00 43.31 84 PRO A C 1
ATOM 636 O O . PRO A 1 84 ? 8.845 -22.206 -30.362 1.00 43.31 84 PRO A O 1
#

Radius of gyration: 13.38 Å; chains: 1; bounding box: 31×33×37 Å